Protein AF-A0A3M6UJX1-F1 (afdb_monomer_lite)

pLDDT: mean 70.09, std 19.93, range [38.47, 92.94]

Sequence (115 aa):
MVKHKVTVKFGPYMSCGIVEHRTARLEGLQALLRSEGHTVEFVKTRDRDDVELVVHGEIIYRCKIQTLQYGRFSPFPTMVSEVLPSDQDIISPSNVHAISSRRSDENKEKDQIRN

Radius of gyration: 28.43 Å; chains: 1; bounding box: 35×62×83 Å

Structure (mmCIF, N/CA/C/O backbone):
data_AF-A0A3M6UJX1-F1
#
_entry.id   AF-A0A3M6UJX1-F1
#
loop_
_atom_site.group_PDB
_atom_site.id
_atom_site.type_symbol
_atom_site.label_atom_id
_atom_site.label_alt_id
_atom_site.label_comp_id
_atom_site.label_asym_id
_atom_site.label_entity_id
_atom_site.label_seq_id
_atom_site.pdbx_PDB_ins_code
_atom_site.Cartn_x
_atom_site.Cartn_y
_atom_site.Cartn_z
_atom_site.occupancy
_atom_site.B_iso_or_equiv
_atom_site.auth_seq_id
_atom_site.auth_comp_id
_atom_site.auth_asym_id
_atom_site.auth_atom_id
_atom_site.pdbx_PDB_model_num
ATOM 1 N N . MET A 1 1 ? -10.688 4.305 18.9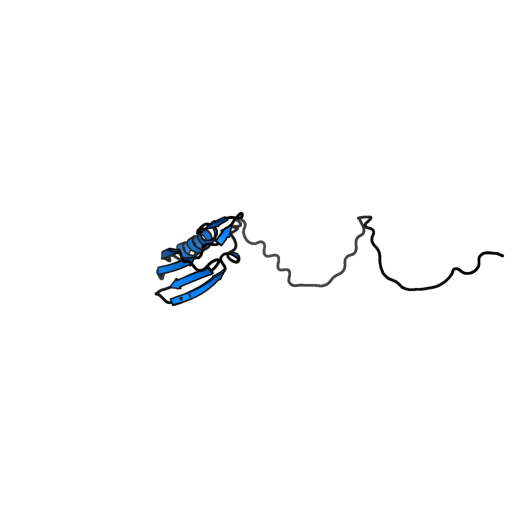96 1.00 59.62 1 MET A N 1
ATOM 2 C CA . MET A 1 1 ? -10.030 4.148 17.680 1.00 59.62 1 MET A CA 1
ATOM 3 C C . MET A 1 1 ? -10.488 2.833 17.085 1.00 59.62 1 MET A C 1
ATOM 5 O O . MET A 1 1 ? -10.372 1.810 17.755 1.00 59.62 1 MET A O 1
ATOM 9 N N . VAL A 1 2 ? -11.093 2.869 15.902 1.00 64.94 2 VAL A N 1
ATOM 10 C CA . VAL A 1 2 ? -11.687 1.682 15.279 1.00 64.94 2 VAL A CA 1
ATOM 11 C C . VAL A 1 2 ? -10.577 0.919 14.560 1.00 64.94 2 VAL A C 1
ATOM 13 O O . VAL A 1 2 ? -9.928 1.442 13.658 1.00 64.94 2 VAL A O 1
ATOM 16 N N . LYS A 1 3 ? -10.287 -0.299 15.015 1.00 79.88 3 LYS A N 1
ATOM 17 C CA . LYS A 1 3 ? -9.240 -1.134 14.423 1.00 79.88 3 LYS A CA 1
ATOM 18 C C . LYS A 1 3 ? -9.866 -1.969 13.318 1.00 79.88 3 LYS A C 1
ATOM 20 O O . LYS A 1 3 ? -10.614 -2.899 13.605 1.00 79.88 3 LYS A O 1
ATOM 25 N N . HIS A 1 4 ? -9.554 -1.642 12.071 1.00 85.38 4 HIS A N 1
ATOM 26 C CA . HIS A 1 4 ? -10.014 -2.401 10.917 1.00 85.38 4 HIS A CA 1
ATOM 27 C C . HIS A 1 4 ? -8.897 -3.275 10.363 1.00 85.38 4 HIS A C 1
ATOM 29 O O . HIS A 1 4 ? -7.726 -2.883 10.350 1.00 85.38 4 HIS A O 1
ATOM 35 N N . LYS A 1 5 ? -9.273 -4.476 9.918 1.00 89.81 5 LYS A N 1
ATOM 36 C CA . LYS A 1 5 ? -8.395 -5.342 9.138 1.00 89.81 5 LYS A CA 1
ATOM 37 C C . LYS A 1 5 ? -8.501 -4.920 7.673 1.00 89.81 5 LYS A C 1
ATOM 39 O O . LYS A 1 5 ? -9.561 -5.060 7.065 1.00 89.81 5 LYS A O 1
ATOM 44 N N . VAL A 1 6 ? -7.400 -4.404 7.140 1.00 90.88 6 VAL A N 1
ATOM 45 C CA . VAL A 1 6 ? -7.245 -3.973 5.752 1.00 90.88 6 VAL A CA 1
ATOM 46 C C . VAL A 1 6 ? -6.330 -4.964 5.045 1.00 90.88 6 VAL A C 1
ATOM 48 O O . VAL A 1 6 ? -5.188 -5.180 5.450 1.00 90.88 6 VAL A O 1
ATOM 51 N N . THR A 1 7 ? -6.822 -5.564 3.973 1.00 92.94 7 THR A N 1
ATOM 52 C CA . THR A 1 7 ? -6.053 -6.451 3.108 1.00 92.94 7 THR A CA 1
ATOM 53 C C . THR A 1 7 ? -5.751 -5.719 1.811 1.00 92.94 7 THR A C 1
ATOM 55 O O . THR A 1 7 ? -6.652 -5.354 1.064 1.00 92.94 7 THR A O 1
ATOM 58 N N . VAL A 1 8 ? -4.470 -5.504 1.539 1.00 91.50 8 VAL A N 1
ATOM 59 C CA . VAL A 1 8 ? -3.980 -4.850 0.329 1.00 91.50 8 VAL A CA 1
ATOM 60 C C . VAL A 1 8 ? -3.523 -5.931 -0.636 1.00 91.50 8 VAL A C 1
ATOM 62 O O . VAL A 1 8 ? -2.480 -6.563 -0.441 1.00 91.50 8 VAL A O 1
ATOM 65 N N . LYS A 1 9 ? -4.319 -6.164 -1.674 1.00 92.25 9 LYS A N 1
ATOM 66 C CA . LYS A 1 9 ? -3.955 -7.045 -2.779 1.00 92.25 9 LYS A CA 1
ATOM 67 C C . LYS A 1 9 ? -3.156 -6.245 -3.791 1.00 92.25 9 LYS A C 1
ATOM 69 O O . LYS A 1 9 ? -3.572 -5.154 -4.161 1.00 92.25 9 LYS A O 1
ATOM 74 N N . PHE A 1 10 ? -2.014 -6.760 -4.227 1.00 91.56 10 PHE A N 1
ATOM 75 C CA . PHE A 1 10 ? -1.178 -6.050 -5.188 1.00 91.56 10 PHE A CA 1
ATOM 76 C C . PHE A 1 10 ? -0.545 -6.974 -6.218 1.00 91.56 10 PHE A C 1
ATOM 78 O O . PHE A 1 10 ? -0.116 -8.097 -5.925 1.00 91.56 10 PHE A O 1
ATOM 85 N N . GLY A 1 11 ? -0.490 -6.452 -7.432 1.00 90.50 11 GLY A N 1
ATOM 86 C CA . GLY A 1 11 ? 0.129 -7.054 -8.590 1.00 90.50 11 GLY A CA 1
ATOM 87 C C . GLY A 1 11 ? 1.643 -6.940 -8.651 1.00 90.50 11 GLY A C 1
ATOM 88 O O . GLY A 1 11 ? 2.235 -6.075 -7.995 1.00 90.50 11 GLY A O 1
ATOM 89 N N . PRO A 1 12 ? 2.292 -7.751 -9.503 1.00 89.06 12 PRO A N 1
ATOM 90 C CA . PRO A 1 12 ? 3.643 -7.446 -9.933 1.00 89.06 12 PRO A CA 1
ATOM 91 C C . PRO A 1 12 ? 3.621 -6.169 -10.781 1.00 89.06 12 PRO A C 1
ATOM 93 O O . PRO A 1 12 ? 2.685 -5.936 -11.552 1.00 89.06 12 PRO A O 1
ATOM 96 N N . TYR A 1 13 ? 4.660 -5.348 -10.660 1.00 86.69 13 TYR A N 1
ATOM 97 C CA . TYR A 1 13 ? 4.770 -4.110 -11.429 1.00 86.69 13 TYR A CA 1
ATOM 98 C C . TYR A 1 13 ? 6.179 -3.881 -11.933 1.00 86.69 13 TYR A C 1
ATOM 100 O O . TYR A 1 13 ? 7.149 -4.403 -11.381 1.00 86.69 13 TYR A O 1
ATOM 108 N N . MET A 1 14 ? 6.282 -3.111 -13.014 1.00 84.31 14 MET A N 1
ATOM 109 C CA . MET A 1 14 ? 7.573 -2.782 -13.599 1.00 84.31 14 MET A CA 1
ATOM 110 C C . MET A 1 14 ? 8.260 -1.692 -12.773 1.00 84.31 14 MET A C 1
ATOM 112 O O . MET A 1 14 ? 7.771 -0.568 -12.674 1.00 84.31 14 MET A O 1
ATOM 116 N N . SER A 1 15 ? 9.422 -2.017 -12.214 1.00 78.44 15 SER A N 1
ATOM 117 C CA . SER A 1 15 ? 10.296 -1.087 -11.503 1.00 78.44 15 SER A CA 1
ATOM 118 C C . SER A 1 15 ? 11.727 -1.286 -11.980 1.00 78.44 15 SER A C 1
ATOM 120 O O . SER A 1 15 ? 12.230 -2.405 -11.961 1.00 78.44 15 SER A O 1
ATOM 122 N N . CYS A 1 16 ? 12.397 -0.209 -12.398 1.00 79.12 16 CYS A N 1
ATOM 123 C CA . CYS A 1 16 ? 13.780 -0.258 -12.897 1.00 79.12 16 CYS A CA 1
ATOM 124 C C . CYS A 1 16 ? 14.005 -1.324 -13.995 1.00 79.12 16 CYS A C 1
ATOM 126 O O . CYS A 1 16 ? 15.031 -1.994 -14.007 1.00 79.12 16 CYS A O 1
ATOM 128 N N . GLY A 1 17 ? 13.023 -1.523 -14.885 1.00 81.88 17 GLY A N 1
ATOM 129 C CA . GLY A 1 17 ? 13.094 -2.510 -15.972 1.00 81.88 17 GLY A CA 1
ATOM 130 C C . GLY A 1 17 ? 12.774 -3.959 -15.578 1.00 81.88 17 GLY A C 1
ATOM 131 O O . GLY A 1 17 ? 12.786 -4.827 -16.444 1.00 81.88 17 GLY A O 1
ATOM 132 N N . ILE A 1 18 ? 12.442 -4.233 -14.311 1.00 84.38 18 ILE A N 1
ATOM 133 C CA . ILE A 1 18 ? 12.128 -5.576 -13.800 1.00 84.38 18 ILE A CA 1
ATOM 134 C C . ILE A 1 18 ? 10.658 -5.621 -13.368 1.00 84.38 18 ILE A C 1
ATOM 136 O O . ILE A 1 18 ? 10.193 -4.721 -12.670 1.00 84.38 18 ILE A O 1
ATOM 140 N N . VAL A 1 19 ? 9.916 -6.654 -13.780 1.00 85.62 19 VAL A N 1
ATOM 141 C CA . VAL A 1 19 ? 8.526 -6.883 -13.348 1.00 85.62 19 VAL A CA 1
ATOM 142 C C . VAL A 1 19 ? 8.528 -7.826 -12.151 1.00 85.62 19 VAL A C 1
ATOM 144 O O . VAL A 1 19 ? 8.840 -9.004 -12.296 1.00 85.62 19 VAL A O 1
ATOM 147 N N . GLU A 1 20 ? 8.189 -7.312 -10.971 1.00 85.06 20 GLU A N 1
ATOM 148 C CA . GLU A 1 20 ? 8.267 -8.077 -9.724 1.00 85.06 20 GLU A CA 1
ATOM 149 C C . GLU A 1 20 ? 7.225 -7.603 -8.699 1.00 85.06 20 GLU A C 1
ATOM 151 O O . GLU A 1 20 ? 6.785 -6.451 -8.715 1.00 85.06 20 GLU A O 1
ATOM 156 N N . HIS A 1 21 ? 6.825 -8.488 -7.780 1.00 84.88 21 HIS A N 1
ATOM 157 C CA . HIS A 1 21 ? 6.001 -8.130 -6.621 1.00 84.88 21 HIS A CA 1
ATOM 158 C C . HIS A 1 21 ? 6.836 -7.383 -5.584 1.00 84.88 21 HIS A C 1
ATOM 160 O O . HIS A 1 21 ? 7.450 -8.000 -4.712 1.00 84.88 21 HIS A O 1
ATOM 166 N N . ARG A 1 22 ? 6.830 -6.051 -5.646 1.00 81.62 22 ARG A N 1
ATOM 167 C CA . ARG A 1 22 ? 7.517 -5.201 -4.666 1.00 81.62 22 ARG A CA 1
ATOM 168 C C . ARG A 1 22 ? 6.522 -4.478 -3.767 1.00 81.62 22 ARG A C 1
ATOM 170 O O . ARG A 1 22 ? 5.495 -3.989 -4.221 1.00 81.62 22 ARG A O 1
ATOM 177 N N . THR A 1 23 ? 6.853 -4.372 -2.487 1.00 83.75 23 THR A N 1
ATOM 178 C CA . THR A 1 23 ? 6.059 -3.623 -1.498 1.00 83.75 23 THR A CA 1
ATOM 179 C C . THR A 1 23 ? 6.548 -2.194 -1.316 1.00 83.75 23 THR A C 1
ATOM 181 O O . THR A 1 23 ? 5.895 -1.418 -0.637 1.00 83.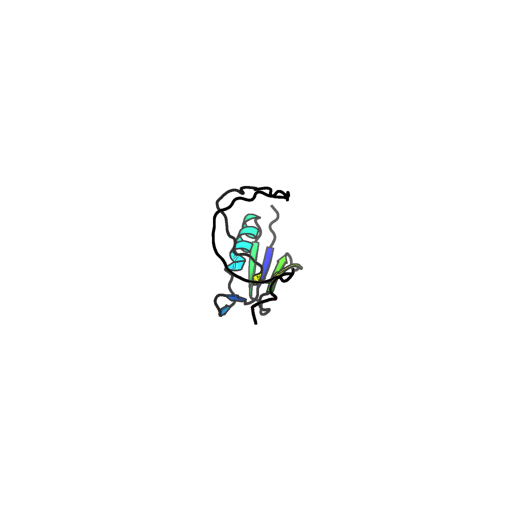75 23 THR A O 1
ATOM 184 N N . ALA A 1 24 ? 7.655 -1.814 -1.954 1.00 81.94 24 ALA A N 1
ATOM 185 C CA . ALA A 1 24 ? 8.358 -0.564 -1.686 1.00 81.94 24 ALA A CA 1
ATOM 186 C C . ALA A 1 24 ? 7.479 0.696 -1.895 1.00 81.94 24 ALA A C 1
ATOM 188 O O . ALA A 1 24 ? 7.526 1.628 -1.099 1.00 81.94 24 ALA A O 1
ATOM 189 N N . ARG A 1 25 ? 6.587 0.699 -2.902 1.00 78.50 25 ARG A N 1
ATOM 190 C CA . ARG A 1 25 ? 5.579 1.771 -3.095 1.00 78.50 25 ARG A CA 1
ATOM 191 C C . ARG A 1 25 ? 4.384 1.687 -2.142 1.00 78.50 25 ARG A C 1
ATOM 193 O O . ARG A 1 25 ? 3.695 2.679 -1.936 1.00 78.50 25 ARG A O 1
ATOM 200 N N . LEU A 1 26 ? 4.121 0.506 -1.591 1.00 84.00 26 LEU A N 1
ATOM 201 C CA . LEU A 1 26 ? 3.012 0.241 -0.677 1.00 84.00 26 LEU A CA 1
ATOM 202 C C . LEU A 1 26 ? 3.389 0.493 0.787 1.00 84.00 26 LEU A C 1
ATOM 204 O O . LEU A 1 26 ? 2.494 0.627 1.617 1.00 84.00 26 LEU A O 1
ATOM 208 N N . GLU A 1 27 ? 4.681 0.605 1.112 1.00 84.75 27 GLU A N 1
ATOM 209 C CA . GLU A 1 27 ? 5.153 0.920 2.467 1.00 84.75 27 GLU A CA 1
ATOM 210 C C . GLU A 1 27 ? 4.587 2.248 2.981 1.00 84.75 27 GLU A C 1
ATOM 212 O O . GLU A 1 27 ? 4.166 2.327 4.132 1.00 84.75 27 GLU A O 1
ATOM 217 N N . GLY A 1 28 ? 4.484 3.269 2.122 1.00 83.94 28 GLY A N 1
ATOM 218 C CA . GLY A 1 28 ? 3.867 4.548 2.494 1.00 83.94 28 GLY A CA 1
ATOM 219 C C . GLY A 1 28 ? 2.383 4.407 2.850 1.00 83.94 28 GLY A C 1
ATOM 220 O O . GLY A 1 28 ? 1.926 4.948 3.854 1.00 83.94 28 GLY A O 1
ATOM 221 N N . LEU A 1 29 ? 1.645 3.611 2.070 1.00 83.50 29 LEU A N 1
ATOM 222 C CA . LEU A 1 29 ? 0.236 3.313 2.337 1.00 83.50 29 LEU A CA 1
ATOM 223 C C . LEU A 1 29 ? 0.072 2.510 3.634 1.00 83.50 29 LEU A C 1
ATOM 225 O O . LEU A 1 29 ? -0.815 2.789 4.436 1.00 83.50 29 LEU A O 1
ATOM 229 N N . GLN A 1 30 ? 0.953 1.538 3.871 1.00 86.44 30 GLN A N 1
ATOM 230 C CA . GLN A 1 30 ? 0.976 0.763 5.107 1.00 86.44 30 GLN A CA 1
ATOM 231 C C . GLN A 1 30 ? 1.269 1.636 6.326 1.00 86.44 30 GLN A C 1
ATOM 233 O O . GLN A 1 30 ? 0.626 1.455 7.356 1.00 86.44 30 GLN A O 1
ATOM 238 N N . ALA A 1 31 ? 2.228 2.559 6.226 1.00 85.62 31 ALA A N 1
ATOM 239 C CA . ALA A 1 31 ? 2.575 3.471 7.307 1.00 85.62 31 ALA A CA 1
ATOM 240 C C . ALA A 1 31 ? 1.389 4.370 7.679 1.00 85.62 31 ALA A C 1
ATOM 242 O O . ALA A 1 31 ? 1.066 4.467 8.859 1.00 85.62 31 ALA A O 1
ATOM 243 N N . LEU A 1 32 ? 0.695 4.933 6.682 1.00 85.12 32 LEU A N 1
ATOM 244 C CA . LEU A 1 32 ? -0.506 5.750 6.881 1.00 85.12 32 LEU A CA 1
ATOM 245 C C . LEU A 1 32 ? -1.638 4.959 7.557 1.00 85.12 32 LEU A C 1
ATOM 247 O O . LEU A 1 32 ? -2.228 5.391 8.539 1.00 85.12 32 LEU A O 1
ATOM 251 N N . LEU A 1 33 ? -1.925 3.751 7.071 1.00 85.44 33 LEU A N 1
ATOM 252 C CA . LEU A 1 33 ? -2.964 2.907 7.667 1.00 85.44 33 LEU A CA 1
ATOM 253 C C . LEU A 1 33 ? -2.597 2.463 9.094 1.00 85.44 33 LEU A C 1
ATOM 255 O O . LEU A 1 33 ? -3.465 2.365 9.961 1.00 85.44 33 LEU A O 1
ATOM 259 N N . ARG A 1 34 ? -1.311 2.207 9.360 1.00 85.88 34 ARG A N 1
ATOM 260 C CA . ARG A 1 34 ? -0.822 1.874 10.704 1.00 85.88 34 ARG A CA 1
ATOM 261 C C . ARG A 1 34 ? -0.851 3.071 11.649 1.00 85.88 34 ARG A C 1
ATOM 263 O O . ARG A 1 34 ? -1.140 2.857 12.823 1.00 85.88 34 ARG A O 1
ATOM 270 N N . SER A 1 35 ? -0.588 4.294 11.177 1.00 85.62 35 SER A N 1
ATOM 271 C CA . SER A 1 35 ? -0.678 5.498 12.017 1.00 85.62 35 SER A CA 1
ATOM 272 C C . SER A 1 35 ? -2.109 5.765 12.481 1.00 85.62 35 SER A C 1
ATOM 274 O O . SER A 1 35 ? -2.308 6.174 13.619 1.00 85.62 35 SER A O 1
ATOM 276 N N . GLU A 1 36 ? -3.102 5.426 11.656 1.00 84.62 36 GLU A N 1
ATOM 277 C CA . GLU A 1 36 ? -4.528 5.453 12.022 1.00 84.62 36 GLU A CA 1
ATOM 278 C C . GLU A 1 36 ? -4.941 4.303 12.973 1.00 84.62 36 GLU A C 1
ATOM 280 O O . GLU A 1 36 ? -6.044 4.283 13.523 1.00 84.62 36 GLU A O 1
ATOM 285 N N . GLY A 1 37 ? -4.055 3.328 13.216 1.00 87.00 37 GLY A N 1
ATOM 286 C CA . GLY A 1 37 ? -4.301 2.185 14.100 1.00 87.00 37 GLY A CA 1
ATOM 287 C C . GLY A 1 37 ? -4.969 0.982 13.424 1.00 87.00 37 GLY A C 1
ATOM 288 O O . GLY A 1 37 ? -5.513 0.112 14.113 1.00 87.00 37 GLY A O 1
ATOM 289 N N . HIS A 1 38 ? -4.943 0.901 12.092 1.00 89.19 38 HIS A N 1
ATOM 290 C CA . HIS A 1 38 ? -5.464 -0.238 11.336 1.00 89.19 38 HIS A CA 1
ATOM 291 C C . HIS A 1 38 ? -4.418 -1.347 11.141 1.00 89.19 38 HIS A C 1
ATOM 293 O O . HIS A 1 38 ? -3.207 -1.119 11.142 1.00 89.19 38 HIS A O 1
ATOM 299 N N . THR A 1 39 ? -4.893 -2.583 10.961 1.00 89.12 39 THR A N 1
ATOM 300 C CA . THR A 1 39 ? -4.033 -3.744 10.685 1.00 89.12 39 THR A CA 1
ATOM 301 C C . THR A 1 39 ? -3.967 -3.977 9.185 1.00 89.12 39 THR A C 1
ATOM 303 O O . THR A 1 39 ? -4.996 -4.231 8.569 1.00 89.12 39 THR A O 1
ATOM 306 N N . VAL A 1 40 ? -2.766 -3.910 8.611 1.00 90.56 40 VAL A N 1
ATOM 307 C CA . VAL A 1 40 ? -2.539 -4.042 7.164 1.00 90.56 40 VAL A CA 1
ATOM 308 C C . VAL A 1 40 ? -1.891 -5.384 6.845 1.00 90.56 40 VAL A C 1
ATOM 310 O O . VAL A 1 40 ? -0.851 -5.714 7.419 1.00 90.56 40 VAL A O 1
ATOM 313 N N . GLU A 1 41 ? -2.473 -6.120 5.903 1.00 91.06 41 GLU A N 1
ATOM 314 C CA . GLU A 1 41 ? -1.969 -7.391 5.377 1.00 91.06 41 GLU A CA 1
ATOM 315 C C . GLU A 1 41 ? -1.758 -7.292 3.861 1.00 91.06 41 GLU A C 1
ATOM 317 O O . GLU A 1 41 ? -2.633 -6.810 3.147 1.00 91.06 41 GLU A O 1
ATOM 322 N N . PHE A 1 42 ? -0.612 -7.754 3.361 1.00 90.38 42 PHE A N 1
ATOM 323 C CA . PHE A 1 42 ? -0.274 -7.708 1.938 1.00 90.38 42 PHE A CA 1
ATOM 324 C C . PHE A 1 42 ? -0.476 -9.064 1.267 1.00 90.38 42 PHE A C 1
ATOM 326 O O . PHE A 1 42 ? 0.129 -10.056 1.670 1.00 90.38 42 PHE A O 1
ATOM 333 N N . VAL A 1 43 ? -1.269 -9.094 0.196 1.00 91.81 43 VAL A N 1
ATOM 334 C CA . VAL A 1 43 ? -1.564 -10.307 -0.575 1.00 91.81 43 VAL A CA 1
ATOM 335 C C . VAL A 1 43 ? -1.095 -10.127 -2.015 1.00 91.81 43 VAL A C 1
ATOM 337 O O . VAL A 1 43 ? -1.554 -9.243 -2.738 1.00 91.81 43 VAL A O 1
ATOM 340 N N . LYS A 1 44 ? -0.171 -10.984 -2.453 1.00 91.81 44 LYS A N 1
ATOM 341 C CA . LYS A 1 44 ? 0.323 -10.976 -3.835 1.00 91.81 44 LYS A CA 1
ATOM 342 C C . LYS A 1 44 ? -0.755 -11.515 -4.772 1.00 91.81 44 LYS A C 1
ATOM 344 O O . LYS A 1 44 ? -1.310 -12.581 -4.525 1.00 91.81 44 LYS A O 1
ATOM 349 N N . THR A 1 45 ? -1.010 -10.793 -5.854 1.00 90.00 45 THR A N 1
ATOM 350 C CA . THR A 1 45 ? -2.016 -11.127 -6.872 1.00 90.00 45 THR A CA 1
ATOM 351 C C . THR A 1 45 ? -1.351 -11.264 -8.246 1.00 90.00 45 THR A C 1
ATOM 353 O O . THR A 1 45 ? -0.204 -10.852 -8.425 1.00 90.00 45 THR A O 1
ATOM 356 N N . ARG A 1 46 ? -2.014 -11.926 -9.203 1.00 87.31 46 ARG A N 1
ATOM 357 C CA . ARG A 1 46 ? -1.495 -12.110 -10.573 1.00 87.31 46 ARG A CA 1
ATOM 358 C C . ARG A 1 46 ? -1.783 -10.919 -11.487 1.00 87.31 46 ARG A C 1
ATOM 360 O O . ARG A 1 46 ? -1.046 -10.721 -12.448 1.00 87.31 46 ARG A O 1
ATOM 367 N N . ASP A 1 47 ? -2.816 -10.147 -11.174 1.00 87.69 47 ASP A N 1
ATOM 368 C CA . ASP A 1 47 ? -3.215 -8.943 -11.897 1.00 87.69 47 ASP A CA 1
ATOM 369 C C . ASP A 1 47 ? -2.099 -7.909 -11.859 1.00 87.69 47 ASP A C 1
ATOM 371 O O . ASP A 1 47 ? -1.635 -7.526 -10.792 1.00 87.69 47 ASP A O 1
ATOM 375 N N . ARG A 1 48 ? -1.597 -7.522 -13.028 1.00 85.62 48 ARG A N 1
ATOM 376 C CA . ARG A 1 48 ? -0.399 -6.693 -13.160 1.00 85.62 48 ARG A CA 1
ATOM 377 C C . ARG A 1 48 ? -0.738 -5.224 -12.943 1.00 85.62 48 ARG A C 1
ATOM 379 O O . ARG A 1 48 ? -1.737 -4.742 -13.454 1.00 85.62 48 ARG A O 1
ATOM 386 N N . ASP A 1 49 ? 0.140 -4.507 -12.243 1.00 85.00 49 ASP A N 1
ATOM 387 C CA . ASP A 1 49 ? 0.013 -3.072 -11.956 1.00 85.00 49 ASP A CA 1
ATOM 388 C C . ASP A 1 49 ? -1.234 -2.665 -11.136 1.00 85.00 49 ASP A C 1
ATOM 390 O O . ASP A 1 49 ? -1.384 -1.480 -10.836 1.00 85.00 49 ASP A O 1
ATOM 394 N N . ASP A 1 50 ? -2.083 -3.608 -10.722 1.00 89.69 50 ASP A N 1
ATOM 395 C CA . ASP A 1 50 ? -3.296 -3.355 -9.943 1.00 89.69 50 ASP A CA 1
ATOM 396 C C . ASP A 1 50 ? -3.058 -3.466 -8.433 1.00 89.69 50 ASP A C 1
ATOM 398 O O . ASP A 1 50 ? -2.297 -4.308 -7.943 1.00 89.69 50 ASP A O 1
ATOM 402 N N . VAL A 1 51 ? -3.722 -2.585 -7.686 1.00 89.69 51 VAL A N 1
ATOM 403 C CA . VAL A 1 51 ? -3.758 -2.570 -6.224 1.00 89.69 51 VAL A CA 1
ATOM 404 C C . VAL A 1 51 ? -5.206 -2.446 -5.779 1.00 89.69 51 VAL A C 1
ATOM 406 O O . VAL A 1 51 ? -5.901 -1.504 -6.158 1.00 89.69 51 VAL A O 1
ATOM 409 N N . GLU A 1 52 ? -5.646 -3.369 -4.934 1.00 92.38 52 GLU A N 1
ATOM 410 C CA . GLU A 1 52 ? -6.986 -3.380 -4.355 1.00 92.38 52 GLU A CA 1
ATOM 411 C C . GLU A 1 52 ? -6.897 -3.325 -2.833 1.00 92.38 52 GLU A C 1
ATOM 413 O O . GLU A 1 52 ? -6.158 -4.082 -2.199 1.00 92.38 52 GLU A O 1
ATOM 418 N N . LEU A 1 53 ? -7.681 -2.434 -2.238 1.00 90.44 53 LEU A N 1
ATOM 419 C CA . LEU A 1 53 ? -7.853 -2.314 -0.800 1.00 90.44 53 LEU A CA 1
ATOM 420 C C . LEU A 1 53 ? -9.162 -2.984 -0.409 1.00 90.44 53 LEU A C 1
ATOM 422 O O . LEU A 1 53 ? -10.242 -2.518 -0.767 1.00 90.44 53 LEU A O 1
ATOM 426 N N . VAL A 1 54 ? -9.043 -4.073 0.341 1.00 90.69 54 VAL A N 1
ATOM 427 C CA . VAL A 1 54 ? -10.164 -4.869 0.826 1.00 90.69 54 VAL A CA 1
ATOM 428 C C . VAL A 1 54 ? -10.310 -4.659 2.326 1.00 90.69 54 VAL A C 1
ATOM 430 O O . VAL A 1 54 ? -9.386 -4.947 3.085 1.00 90.69 54 VAL A O 1
ATOM 433 N N . VAL A 1 55 ? -11.468 -4.187 2.776 1.00 90.25 55 VAL A N 1
ATOM 434 C CA . VAL A 1 55 ? -11.790 -4.025 4.200 1.00 90.25 55 VAL A CA 1
ATOM 435 C C . VAL A 1 55 ? -13.020 -4.859 4.504 1.00 90.25 55 VAL A C 1
ATOM 437 O O . VAL A 1 55 ? -14.029 -4.752 3.821 1.00 90.25 55 VAL A O 1
ATOM 440 N N . HIS A 1 56 ? -12.915 -5.753 5.490 1.00 86.50 56 HIS A N 1
ATOM 441 C CA . HIS A 1 56 ? -13.980 -6.712 5.834 1.00 86.50 56 HIS A CA 1
ATOM 442 C C . HIS A 1 56 ? -14.523 -7.537 4.645 1.00 86.50 56 HIS A C 1
ATOM 444 O O . HIS A 1 56 ? -15.677 -7.950 4.648 1.00 86.50 56 HIS A O 1
ATOM 450 N N . GLY A 1 57 ? -13.686 -7.811 3.639 1.00 85.56 57 GLY A N 1
ATOM 451 C CA . GLY A 1 57 ? -14.079 -8.581 2.453 1.00 85.56 57 GLY A CA 1
ATOM 452 C C . GLY A 1 57 ? -14.664 -7.747 1.310 1.00 85.56 57 GLY A C 1
ATOM 453 O O . GLY A 1 57 ? -14.897 -8.297 0.238 1.00 85.56 57 GLY A O 1
ATOM 454 N N . GLU A 1 58 ? -14.826 -6.437 1.492 1.00 90.81 58 GLU A N 1
ATOM 455 C CA . GLU A 1 58 ? -15.311 -5.522 0.461 1.00 90.81 58 GLU A CA 1
ATOM 456 C C . GLU A 1 58 ? -14.164 -4.689 -0.122 1.00 90.81 58 GLU A C 1
ATOM 458 O O . GLU A 1 58 ? -13.318 -4.178 0.615 1.00 90.81 58 GLU A O 1
ATOM 463 N N . ILE A 1 59 ? -14.111 -4.562 -1.451 1.00 90.88 59 ILE A N 1
ATOM 464 C CA . ILE A 1 59 ? -13.120 -3.722 -2.132 1.00 90.88 59 ILE A CA 1
ATOM 465 C C . ILE A 1 59 ? -13.581 -2.270 -2.018 1.00 90.88 59 ILE A C 1
ATOM 467 O O . ILE A 1 59 ? -14.468 -1.835 -2.745 1.00 90.88 59 ILE A O 1
ATOM 471 N N . ILE A 1 60 ? -12.959 -1.513 -1.120 1.00 91.12 60 ILE A N 1
ATOM 472 C CA . ILE A 1 60 ? -13.298 -0.101 -0.898 1.00 91.12 60 ILE A CA 1
ATOM 473 C C . ILE A 1 60 ? -12.536 0.835 -1.836 1.00 91.12 60 ILE A C 1
ATOM 475 O O . ILE A 1 60 ? -12.925 1.984 -2.032 1.00 91.12 60 ILE A O 1
ATOM 479 N N . TYR A 1 61 ? -11.417 0.370 -2.393 1.00 87.50 61 TYR A N 1
ATOM 480 C CA . TYR A 1 61 ? -10.561 1.193 -3.233 1.00 87.50 61 TYR A CA 1
ATOM 481 C C . TYR A 1 61 ? -9.744 0.336 -4.193 1.00 87.50 61 TYR A C 1
ATOM 483 O O . TYR A 1 61 ? -9.242 -0.727 -3.827 1.00 87.50 61 TYR A O 1
ATOM 491 N N . ARG A 1 62 ? -9.579 0.825 -5.423 1.00 90.12 62 ARG A N 1
ATOM 492 C CA . ARG A 1 62 ? -8.737 0.206 -6.443 1.00 90.12 62 ARG A CA 1
ATOM 493 C C . ARG A 1 62 ? -7.957 1.281 -7.177 1.00 90.12 62 ARG A C 1
ATOM 495 O O . ARG A 1 62 ? -8.538 2.256 -7.648 1.00 90.12 62 ARG A O 1
ATOM 502 N N . CYS A 1 63 ? -6.651 1.099 -7.298 1.00 87.62 63 CYS A N 1
ATOM 503 C CA . CYS A 1 63 ? -5.796 1.993 -8.067 1.00 87.62 63 CYS A CA 1
ATOM 504 C C . CYS A 1 63 ? -4.671 1.226 -8.755 1.00 87.62 63 CYS A C 1
ATOM 506 O O . CYS A 1 63 ? -4.400 0.068 -8.444 1.00 87.62 63 CYS A O 1
AT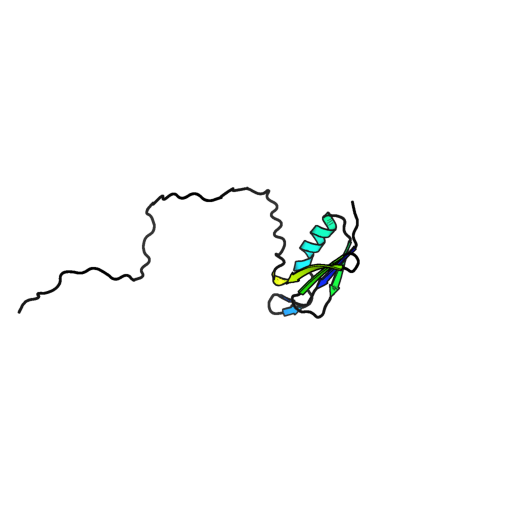OM 508 N N . LYS A 1 64 ? -3.979 1.899 -9.677 1.00 86.50 64 LYS A N 1
ATOM 509 C CA . LYS A 1 64 ? -2.757 1.350 -10.256 1.00 86.50 64 LYS A CA 1
ATOM 510 C C . LYS A 1 64 ? -1.579 1.618 -9.327 1.00 86.50 64 LYS A C 1
ATOM 512 O O . LYS A 1 64 ? -1.385 2.734 -8.856 1.00 86.50 64 LYS A O 1
ATOM 517 N N . ILE A 1 65 ? -0.697 0.644 -9.146 1.00 84.31 65 ILE A N 1
ATOM 518 C CA . ILE A 1 65 ? 0.535 0.817 -8.359 1.00 84.31 65 ILE A CA 1
ATOM 519 C C . ILE A 1 65 ? 1.439 1.923 -8.910 1.00 84.31 65 ILE A C 1
ATOM 521 O O . ILE A 1 65 ? 2.197 2.551 -8.174 1.00 84.31 65 ILE A O 1
ATOM 525 N N . GLN A 1 66 ? 1.314 2.214 -10.205 1.00 80.62 66 GLN A N 1
ATOM 526 C CA . GLN A 1 66 ? 2.036 3.293 -10.864 1.00 80.62 66 GLN A CA 1
ATOM 527 C C . GLN A 1 66 ? 1.597 4.688 -10.401 1.00 80.62 66 GLN A C 1
ATOM 529 O O . GLN A 1 66 ? 2.412 5.611 -10.433 1.00 80.62 66 GLN A O 1
ATOM 534 N N . THR A 1 67 ? 0.360 4.842 -9.917 1.00 79.12 67 THR A N 1
ATOM 535 C CA . THR A 1 67 ? -0.179 6.125 -9.438 1.00 79.12 67 THR A CA 1
ATOM 536 C C . THR A 1 67 ? 0.121 6.381 -7.961 1.00 79.12 67 THR A C 1
ATOM 538 O O . THR A 1 67 ? -0.001 7.513 -7.507 1.00 79.12 67 THR A O 1
ATOM 541 N N . LEU A 1 68 ? 0.541 5.361 -7.202 1.00 76.12 68 LEU A N 1
ATOM 542 C CA . LEU A 1 68 ? 0.934 5.493 -5.794 1.00 76.12 68 LEU A CA 1
ATOM 543 C C . LEU A 1 68 ? 2.242 6.280 -5.675 1.00 76.12 68 LEU A C 1
ATOM 545 O O . LEU A 1 68 ? 3.322 5.715 -5.844 1.00 76.12 68 LEU A O 1
ATOM 549 N N . GLN A 1 69 ? 2.186 7.588 -5.429 1.00 67.12 69 GLN A N 1
ATOM 550 C CA . GLN A 1 69 ? 3.405 8.375 -5.226 1.00 67.12 69 GLN A CA 1
ATOM 551 C C . GLN A 1 69 ? 4.223 7.820 -4.057 1.00 67.12 69 GLN A C 1
ATOM 553 O O . GLN A 1 69 ? 3.693 7.524 -2.988 1.00 67.12 69 GLN A O 1
ATOM 558 N N . TYR A 1 70 ? 5.533 7.691 -4.278 1.00 61.31 70 TYR A N 1
ATOM 559 C CA . TYR A 1 70 ? 6.472 7.438 -3.195 1.00 61.31 70 TYR A CA 1
ATOM 560 C C . TYR A 1 70 ? 6.337 8.584 -2.198 1.00 61.31 70 TYR A C 1
ATOM 562 O O . TYR A 1 70 ? 6.456 9.745 -2.593 1.00 61.31 70 TYR A O 1
ATOM 570 N N . GLY A 1 71 ? 6.045 8.258 -0.938 1.00 56.66 71 GLY A N 1
ATOM 571 C CA . GLY A 1 71 ? 5.867 9.242 0.119 1.00 56.66 71 GLY A CA 1
ATOM 572 C C . GLY A 1 71 ? 7.115 10.104 0.240 1.00 56.66 71 GLY A C 1
ATOM 573 O O . GLY A 1 71 ? 8.091 9.716 0.876 1.00 56.66 71 GLY A O 1
ATOM 574 N N . ARG A 1 72 ? 7.095 11.288 -0.373 1.00 47.38 72 ARG A N 1
ATOM 575 C CA . ARG A 1 72 ? 8.048 12.342 -0.064 1.00 47.38 72 ARG A CA 1
ATOM 576 C C . ARG A 1 72 ? 7.557 12.931 1.247 1.00 47.38 72 ARG A C 1
ATOM 578 O O . ARG A 1 72 ? 6.778 13.875 1.257 1.00 47.38 72 ARG A O 1
ATOM 585 N N . PHE A 1 73 ? 7.950 12.309 2.353 1.00 50.44 73 PHE A N 1
ATOM 586 C CA . PHE A 1 73 ? 7.810 12.925 3.662 1.00 50.44 73 PHE A CA 1
ATOM 587 C C . PHE A 1 73 ? 8.673 14.188 3.615 1.00 50.44 73 PHE A C 1
ATOM 589 O O . PHE A 1 73 ? 9.896 14.107 3.686 1.00 50.44 73 PHE A O 1
ATOM 596 N N . SER A 1 74 ? 8.074 15.349 3.352 1.00 44.41 74 SER A N 1
ATOM 597 C CA . SER A 1 74 ? 8.762 16.618 3.546 1.00 44.41 74 SER A CA 1
ATOM 598 C C . SER A 1 74 ? 8.814 16.849 5.056 1.00 44.41 74 SER A C 1
ATOM 600 O O . SER A 1 74 ? 7.759 17.065 5.647 1.00 44.41 74 SER A O 1
ATOM 602 N N . PRO A 1 75 ? 9.989 16.833 5.708 1.00 51.00 75 PRO A N 1
ATOM 603 C CA . PRO A 1 75 ? 10.091 17.151 7.135 1.00 51.00 75 PRO A CA 1
ATOM 604 C C . PRO A 1 75 ? 9.850 18.642 7.434 1.00 51.00 75 PRO A C 1
ATOM 606 O O . PRO A 1 75 ? 10.070 19.087 8.555 1.00 51.00 75 PRO A O 1
ATOM 609 N N . PHE A 1 76 ? 9.421 19.426 6.443 1.00 42.25 76 PHE A N 1
ATOM 610 C CA . PHE A 1 76 ? 9.189 20.853 6.575 1.00 42.25 76 PHE A CA 1
ATOM 611 C C . PHE A 1 76 ? 7.688 21.137 6.542 1.00 42.25 76 PHE A C 1
ATOM 613 O O . PHE A 1 76 ? 7.002 20.614 5.657 1.00 42.25 76 PHE A O 1
ATOM 620 N N . PRO A 1 77 ? 7.170 21.941 7.489 1.00 46.19 77 PRO A N 1
ATOM 621 C CA . PRO A 1 77 ? 5.779 22.346 7.469 1.00 46.19 77 PRO A CA 1
ATOM 622 C C . PRO A 1 77 ? 5.506 23.112 6.177 1.00 46.19 77 PRO A C 1
ATOM 624 O O . PRO A 1 77 ? 6.298 23.950 5.746 1.00 46.19 77 PRO A O 1
ATOM 627 N N . THR A 1 78 ? 4.373 22.784 5.571 1.00 50.12 78 THR A N 1
ATOM 628 C CA . THR A 1 78 ? 3.690 23.517 4.514 1.00 50.12 78 THR A CA 1
ATOM 629 C C . THR A 1 78 ? 3.937 25.026 4.607 1.00 50.12 78 THR A C 1
ATOM 631 O O . THR A 1 78 ? 3.370 25.703 5.460 1.00 50.12 78 THR A O 1
ATOM 634 N N . MET A 1 79 ? 4.737 25.571 3.692 1.00 42.28 79 MET A N 1
ATOM 635 C CA . MET A 1 79 ? 4.533 26.947 3.252 1.00 42.28 79 MET A CA 1
ATOM 636 C C . MET A 1 79 ? 3.342 26.888 2.300 1.00 42.28 79 MET A C 1
ATOM 638 O O . MET A 1 79 ? 3.470 26.445 1.159 1.00 42.28 79 MET A O 1
ATOM 642 N N . VAL A 1 80 ? 2.163 27.257 2.796 1.00 50.28 80 VAL A N 1
ATOM 643 C CA . VAL A 1 80 ? 1.053 27.630 1.923 1.00 50.28 80 VAL A CA 1
ATOM 644 C C . VAL A 1 80 ? 1.477 28.922 1.233 1.00 50.28 80 VAL A C 1
ATOM 646 O O . VAL A 1 80 ? 1.419 29.995 1.817 1.00 50.28 80 VAL A O 1
ATOM 649 N N . SER A 1 81 ? 1.950 28.842 -0.004 1.00 44.44 81 SER A N 1
ATOM 650 C CA . SER A 1 81 ? 1.718 29.950 -0.921 1.00 44.44 81 SER A CA 1
ATOM 651 C C . SER A 1 81 ? 0.374 29.660 -1.567 1.00 44.44 81 SER A C 1
ATOM 653 O O . SER A 1 81 ? 0.288 28.891 -2.527 1.00 44.44 81 SER A O 1
ATOM 655 N N . GLU A 1 82 ? -0.683 30.223 -0.984 1.00 48.28 82 GLU A N 1
ATOM 656 C CA . GLU A 1 82 ? -1.862 30.568 -1.767 1.00 48.28 82 GLU A CA 1
ATOM 657 C C . GLU A 1 82 ? -1.371 31.288 -3.021 1.00 48.28 82 GLU A C 1
ATOM 659 O O . GLU A 1 82 ? -0.833 32.388 -2.946 1.00 48.28 82 GLU A O 1
ATOM 664 N N . VAL A 1 83 ? -1.506 30.651 -4.175 1.00 43.69 83 VAL A N 1
ATOM 665 C CA . VAL A 1 83 ? -1.486 31.365 -5.446 1.00 43.69 83 VAL A CA 1
ATOM 666 C C . VAL A 1 83 ? -2.669 30.840 -6.237 1.00 43.69 83 VAL A C 1
AT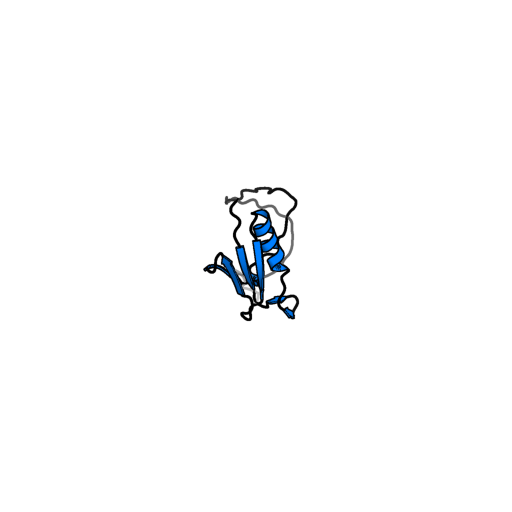OM 668 O O . VAL A 1 83 ? -2.552 29.967 -7.093 1.00 43.69 83 VAL A O 1
ATOM 671 N N . LEU A 1 84 ? -3.846 31.341 -5.868 1.00 46.25 84 LEU A N 1
ATOM 672 C CA . LEU A 1 84 ? -4.919 31.517 -6.835 1.00 46.25 84 LEU A CA 1
ATOM 673 C C . LEU A 1 84 ? -4.716 32.867 -7.547 1.00 46.25 84 LEU A C 1
ATOM 675 O O . LEU A 1 84 ? -4.016 33.742 -7.038 1.00 46.25 84 LEU A O 1
ATOM 679 N N . PRO A 1 85 ? -5.216 32.970 -8.784 1.00 53.62 85 PRO A N 1
ATOM 680 C CA . PRO A 1 85 ? -4.546 33.625 -9.895 1.00 53.62 85 PRO A CA 1
ATOM 681 C C . PRO A 1 85 ? -4.779 35.130 -9.880 1.00 53.62 85 PRO A C 1
ATOM 683 O O . PRO A 1 85 ? -5.832 35.596 -9.453 1.00 53.62 85 PRO A O 1
ATOM 686 N N . SER A 1 86 ? -3.827 35.899 -10.396 1.00 38.47 86 SER A N 1
ATOM 687 C CA . SER A 1 86 ? -4.058 37.293 -10.769 1.00 38.47 86 SER A CA 1
ATOM 688 C C . SER A 1 86 ? -3.068 37.688 -11.851 1.00 38.47 86 SER A C 1
ATOM 690 O O . SER A 1 86 ? -1.856 37.645 -11.646 1.00 38.47 86 SER A O 1
ATOM 692 N N . ASP A 1 87 ? -3.621 38.040 -13.007 1.00 51.66 87 ASP A N 1
ATOM 693 C CA . ASP A 1 87 ? -3.028 38.940 -13.983 1.00 51.66 87 ASP A CA 1
ATOM 694 C C . ASP A 1 87 ? -2.158 40.020 -13.322 1.00 51.66 87 ASP A C 1
ATOM 696 O O . ASP A 1 87 ? -2.634 40.747 -12.444 1.00 51.66 87 ASP A O 1
ATOM 700 N N . GLN A 1 88 ? -0.911 40.153 -13.783 1.00 43.38 88 GLN A N 1
ATOM 701 C CA . GLN A 1 88 ? -0.348 41.443 -14.194 1.00 43.38 88 GLN A CA 1
ATOM 702 C C . GLN A 1 88 ? 1.075 41.304 -14.742 1.00 43.38 88 GLN A C 1
ATOM 704 O O . GLN A 1 88 ? 1.978 40.753 -14.111 1.00 43.38 88 GLN A O 1
ATOM 709 N N . ASP A 1 89 ? 1.234 41.860 -15.939 1.00 47.44 89 ASP A N 1
ATOM 710 C CA . ASP A 1 89 ? 2.467 42.264 -16.593 1.00 47.44 89 ASP A CA 1
ATOM 711 C C . ASP A 1 89 ? 3.496 42.882 -15.641 1.00 47.44 89 ASP A C 1
ATOM 713 O O . ASP A 1 89 ? 3.205 43.901 -15.024 1.00 47.44 89 ASP A O 1
ATOM 717 N N . ILE A 1 90 ? 4.736 42.377 -15.645 1.00 42.59 90 ILE A N 1
ATOM 718 C CA . ILE A 1 90 ? 5.932 43.221 -15.491 1.00 42.59 90 ILE A CA 1
ATOM 719 C C . ILE A 1 90 ? 7.034 42.695 -16.419 1.00 42.59 90 ILE A C 1
ATOM 721 O O . ILE A 1 90 ? 7.655 41.657 -16.194 1.00 42.59 90 ILE A O 1
ATOM 725 N N . ILE A 1 91 ? 7.283 43.465 -17.475 1.00 42.72 91 ILE A N 1
ATOM 726 C CA . ILE A 1 91 ? 8.471 43.405 -18.326 1.00 42.72 91 ILE A CA 1
ATOM 727 C C . ILE A 1 91 ? 9.696 43.753 -17.475 1.00 42.72 91 ILE A C 1
ATOM 729 O O . ILE A 1 91 ? 9.687 44.771 -16.784 1.00 42.72 91 ILE A O 1
ATOM 733 N N . SER A 1 92 ? 10.794 43.005 -17.605 1.00 39.19 92 SER A N 1
ATOM 734 C CA . SER A 1 92 ? 12.137 43.585 -17.481 1.00 39.19 92 SER A CA 1
ATOM 735 C C . SER A 1 92 ? 13.209 42.760 -18.199 1.00 39.19 92 SER A C 1
ATOM 737 O O . SER A 1 92 ? 13.065 41.548 -18.360 1.00 39.19 92 SER A O 1
ATOM 739 N N . PRO A 1 93 ? 14.265 43.426 -18.697 1.00 49.00 93 PRO A N 1
ATOM 740 C CA . PRO A 1 93 ? 14.877 43.106 -19.975 1.00 49.00 93 PRO A CA 1
ATOM 741 C C . PRO A 1 93 ? 16.330 42.693 -19.768 1.00 49.00 93 PRO A C 1
ATOM 743 O O . PRO A 1 93 ? 17.210 43.543 -19.712 1.00 49.00 93 PRO A O 1
ATOM 746 N N . SER A 1 94 ? 16.612 41.402 -19.613 1.00 47.19 94 SER A N 1
ATOM 747 C CA . SER A 1 94 ? 17.992 40.899 -19.522 1.00 47.19 94 SER A CA 1
ATOM 748 C C . SER A 1 94 ? 18.025 39.386 -19.727 1.00 47.19 94 SER A C 1
ATOM 750 O O . SER A 1 94 ? 18.087 38.630 -18.767 1.00 47.19 94 SER A O 1
ATOM 752 N N . ASN A 1 95 ? 17.912 38.937 -20.979 1.00 40.94 95 ASN A N 1
ATOM 753 C CA . ASN A 1 95 ? 18.839 37.957 -21.557 1.00 40.94 95 ASN A CA 1
ATOM 754 C C . ASN A 1 95 ? 18.471 37.645 -23.014 1.00 40.94 95 ASN A C 1
ATOM 756 O O . ASN A 1 95 ? 17.616 36.823 -23.322 1.00 40.94 95 ASN A O 1
ATOM 760 N N . VAL A 1 96 ? 19.135 38.395 -23.893 1.00 43.12 96 VAL A N 1
ATOM 761 C CA . VAL A 1 96 ? 19.881 37.929 -25.070 1.00 43.12 96 VAL A CA 1
ATOM 762 C C . VAL A 1 96 ? 19.531 36.555 -25.664 1.00 43.12 96 VAL A C 1
ATOM 764 O O . VAL A 1 96 ? 19.735 35.515 -25.054 1.00 43.12 96 VAL A O 1
ATOM 767 N N . HIS A 1 97 ? 19.237 36.603 -26.966 1.00 46.88 97 HIS A N 1
ATOM 768 C CA . HIS A 1 97 ? 19.696 35.629 -27.964 1.00 46.88 97 HIS A CA 1
ATOM 769 C C . HIS A 1 97 ? 19.174 34.183 -27.846 1.00 46.88 97 HIS A C 1
ATOM 771 O O . HIS A 1 97 ? 19.873 33.261 -27.443 1.00 46.88 97 HIS A O 1
ATOM 777 N N . ALA A 1 98 ? 17.981 33.971 -28.397 1.00 39.47 98 ALA A N 1
ATOM 778 C CA . ALA A 1 98 ? 17.634 32.783 -29.182 1.00 39.47 98 ALA A CA 1
ATOM 779 C C . ALA A 1 98 ? 16.586 33.244 -30.211 1.00 39.47 98 ALA A C 1
ATOM 781 O O . ALA A 1 98 ? 15.440 33.510 -29.877 1.00 39.47 98 ALA A O 1
ATOM 782 N N . ILE A 1 99 ? 16.978 33.667 -31.412 1.00 46.69 99 ILE A N 1
ATOM 783 C CA . ILE A 1 99 ? 17.062 32.801 -32.596 1.00 46.69 99 ILE A CA 1
ATOM 784 C C . ILE A 1 99 ? 15.967 31.718 -32.586 1.00 46.69 99 ILE A C 1
ATOM 786 O O . ILE A 1 99 ? 16.186 30.624 -32.083 1.00 46.69 99 ILE A O 1
ATOM 790 N N . SER A 1 100 ? 14.797 32.008 -33.163 1.00 39.69 100 SER A N 1
ATOM 791 C CA . SER A 1 100 ? 14.289 31.274 -34.334 1.00 39.69 100 SER A CA 1
ATOM 792 C C . SER A 1 100 ? 12.885 31.758 -34.729 1.00 39.69 100 SER A C 1
ATOM 794 O O . SER A 1 100 ? 11.896 31.486 -34.063 1.00 39.69 100 SER A O 1
ATOM 796 N N . SER A 1 101 ? 12.838 32.467 -35.856 1.00 40.81 101 SER A N 1
ATOM 797 C CA . SER A 1 101 ? 11.923 32.233 -36.979 1.00 40.81 101 SER A CA 1
ATOM 798 C C . SER A 1 101 ? 10.423 31.984 -36.709 1.00 40.81 101 SER A C 1
ATOM 800 O O . SER A 1 101 ? 10.037 30.874 -36.353 1.00 40.81 101 SER A O 1
ATOM 802 N N . ARG A 1 102 ? 9.583 32.949 -37.134 1.00 44.69 102 ARG A N 1
ATOM 803 C CA . ARG A 1 102 ? 8.462 32.819 -38.114 1.00 44.69 102 ARG A CA 1
ATOM 804 C C . ARG A 1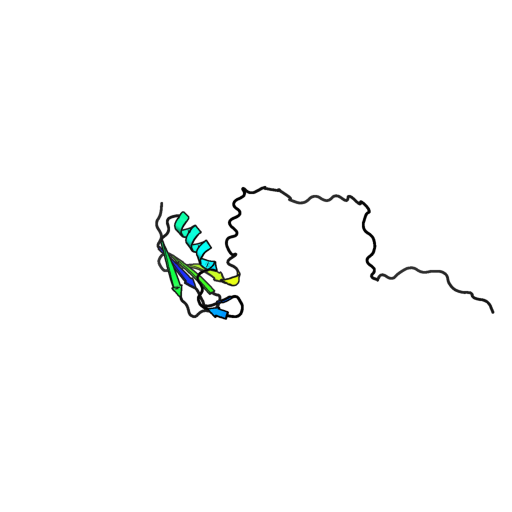 102 ? 7.183 33.579 -37.722 1.00 44.69 102 ARG A C 1
ATOM 806 O O . ARG A 1 102 ? 6.420 33.120 -36.881 1.00 44.69 102 ARG A O 1
ATOM 813 N N . ARG A 1 103 ? 6.926 34.662 -38.462 1.00 40.19 103 ARG A N 1
ATOM 814 C CA . ARG A 1 103 ? 5.644 35.154 -39.031 1.00 40.19 103 ARG A CA 1
ATOM 815 C C . ARG A 1 103 ? 6.036 36.420 -39.821 1.00 40.19 103 ARG A C 1
ATOM 817 O O . ARG A 1 103 ? 6.630 37.304 -39.222 1.00 40.19 103 ARG A O 1
ATOM 824 N N . SER A 1 104 ? 6.051 36.452 -41.162 1.00 48.28 104 SER A N 1
ATOM 825 C CA . SER A 1 104 ? 4.874 36.605 -42.049 1.00 48.28 104 SER A CA 1
ATOM 826 C C . SER A 1 104 ? 3.860 37.518 -41.350 1.00 48.28 104 SER A C 1
ATOM 828 O O . SER A 1 104 ? 3.242 37.081 -40.390 1.00 48.28 104 SER A O 1
ATOM 830 N N . ASP A 1 105 ? 3.801 38.819 -41.614 1.00 48.97 105 ASP A N 1
ATOM 831 C CA . ASP A 1 105 ? 3.523 39.458 -42.899 1.00 48.97 105 ASP A CA 1
ATOM 832 C C . ASP A 1 105 ? 3.870 40.966 -42.836 1.00 48.97 105 ASP A C 1
ATOM 834 O O . ASP A 1 105 ? 4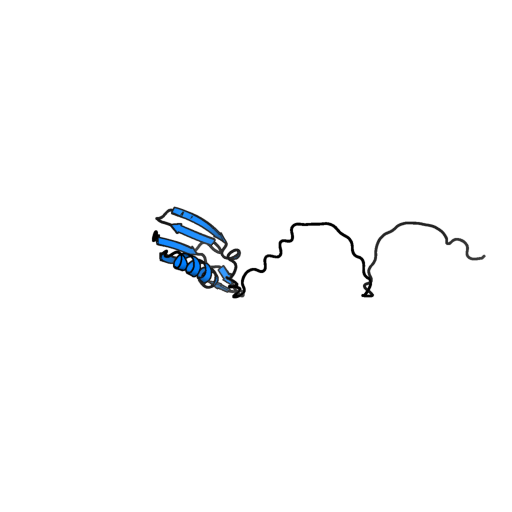.258 41.472 -41.789 1.00 48.97 105 ASP A O 1
ATOM 838 N N . GLU A 1 106 ? 3.685 41.649 -43.969 1.00 46.91 106 GLU A N 1
ATOM 839 C CA . GLU A 1 106 ? 3.837 43.093 -44.249 1.00 46.91 106 GLU A CA 1
ATOM 840 C C . GLU A 1 106 ? 5.229 43.535 -44.738 1.00 46.91 106 GLU A C 1
ATOM 842 O O . GLU A 1 106 ? 6.172 43.726 -43.984 1.00 46.91 106 GLU A O 1
ATOM 847 N N . ASN A 1 107 ? 5.487 43.490 -46.045 1.00 42.59 107 ASN A N 1
ATOM 848 C CA . ASN A 1 107 ? 4.999 44.381 -47.107 1.00 42.59 107 ASN A CA 1
ATOM 849 C C . ASN A 1 107 ? 5.801 45.692 -47.196 1.00 42.59 107 ASN A C 1
ATOM 851 O O . ASN A 1 107 ? 5.806 46.519 -46.292 1.00 42.59 107 ASN A O 1
ATOM 855 N N . LYS A 1 108 ? 6.340 45.864 -48.407 1.00 51.19 108 LYS A N 1
ATOM 856 C CA . LYS A 1 108 ? 6.810 47.084 -49.060 1.00 51.19 108 LYS A CA 1
ATOM 857 C C . LYS A 1 108 ? 8.308 47.395 -48.988 1.00 51.19 108 LYS A C 1
ATOM 859 O O . LYS A 1 108 ? 8.855 47.816 -47.979 1.00 51.19 108 LYS A O 1
ATOM 864 N N . GLU A 1 109 ? 8.887 47.265 -50.184 1.00 50.88 109 GLU A N 1
ATOM 865 C CA . GLU A 1 109 ? 9.834 48.200 -50.804 1.00 50.88 109 GLU A CA 1
ATOM 866 C C . GLU A 1 109 ? 11.188 47.598 -51.163 1.00 50.88 109 GLU A C 1
ATOM 868 O O . GLU A 1 109 ? 12.187 47.894 -50.518 1.00 50.88 109 GLU A O 1
ATOM 873 N N . LYS A 1 110 ? 11.214 46.798 -52.244 1.00 46.47 110 LYS A N 1
ATOM 874 C CA . LYS A 1 110 ? 12.368 46.684 -53.152 1.00 46.47 110 LYS A CA 1
ATOM 875 C C . LYS A 1 110 ? 11.934 46.345 -54.579 1.00 46.47 110 LYS A C 1
ATOM 877 O O . LYS A 1 110 ? 11.933 45.187 -54.957 1.00 46.47 110 LYS A O 1
ATOM 882 N N . ASP A 1 111 ? 11.668 47.382 -55.359 1.00 51.97 111 ASP A N 1
ATOM 883 C CA . ASP A 1 111 ? 11.981 47.450 -56.789 1.00 51.97 111 ASP A CA 1
ATOM 884 C C . ASP A 1 111 ? 12.338 48.926 -57.007 1.00 51.97 111 ASP A C 1
ATOM 886 O O . ASP A 1 111 ? 11.520 49.805 -56.774 1.00 51.97 111 ASP A O 1
ATOM 890 N N . GLN A 1 112 ? 13.590 49.304 -57.241 1.00 52.00 112 GLN A N 1
ATOM 891 C CA . GLN A 1 112 ? 14.190 49.154 -58.555 1.00 52.00 112 GLN A CA 1
ATOM 892 C C . GLN A 1 112 ? 15.717 49.286 -58.432 1.00 52.00 112 GLN A C 1
ATOM 894 O O . GLN A 1 112 ? 16.240 50.343 -58.073 1.00 52.00 112 GLN A O 1
ATOM 899 N N . ILE A 1 113 ? 16.451 48.220 -58.755 1.00 55.19 113 ILE A N 1
ATOM 900 C CA . ILE A 1 113 ? 17.850 48.342 -59.165 1.00 55.19 113 ILE A CA 1
ATOM 901 C C . ILE A 1 113 ? 17.829 48.658 -60.659 1.00 55.19 113 ILE A C 1
ATOM 903 O O . ILE A 1 113 ? 17.295 47.887 -61.449 1.00 55.19 113 ILE A O 1
ATOM 907 N N . ARG A 1 114 ? 18.389 49.820 -60.995 1.00 46.53 114 ARG A N 1
ATOM 908 C CA . ARG A 1 114 ? 19.249 50.086 -62.153 1.00 46.53 114 ARG A CA 1
ATOM 909 C C . ARG A 1 114 ? 19.197 49.041 -63.277 1.00 46.53 114 ARG A C 1
ATOM 911 O O . ARG A 1 114 ? 19.784 47.968 -63.149 1.00 46.53 114 ARG A O 1
ATOM 918 N N . ASN A 1 115 ? 18.647 49.461 -64.410 1.00 43.31 115 ASN A N 1
ATOM 919 C CA . ASN A 1 115 ? 19.320 49.279 -65.690 1.00 43.31 115 ASN A CA 1
ATOM 920 C C . ASN A 1 115 ? 19.391 50.641 -66.379 1.00 43.31 115 ASN A C 1
ATOM 922 O O . ASN A 1 115 ? 18.318 51.271 -66.500 1.00 43.31 115 ASN A O 1
#

Organism: Pocillopora damicornis (NCBI:txid46731)

Secondary structure (DSSP, 8-state):
----EEEEEE--EEETTEEE---TTTHHHHHHHHHTT-EEEEEE-SSSSEEEEEETTEEEEEEEGGGS------SS---------------------------------------

Foldseek 3Di:
DDAWEKEKEDEFEDDPNDGGDDCQLVVVVVVVCVVVVYHYHYHYDHDYQKIFIAIPNDGPDIDGSVPRDRDPPPVDPDPPPPPDDDDDDDDDDDDDDDDDDDDDDDDDDDDDDDD

InterPro domains:
  IPR027885 Uncharacterised protein family UPF0728 [PF15092] (2-72)
  IPR027885 Uncharacterised protein family UPF0728 [PTHR28448] (3-80)